Protein AF-A0A8J8BXR9-F1 (afdb_monomer_lite)

Sequence (162 aa):
MKEMCVQVGHSSLDPDKHCFDGDSSYVTGSFENELVRLLGVDAFEVRGLNLYYLRKSGFLYRLDYNLRKYLEPKLTKESIGIHKNLGFEARDFFESILEEDLVLSFEREVFDRYERPLVYLAVKDQDTYNLRLVQAGYALPYFIYPNAVSPTEEGEFTYDVL

Structure (mmCIF, N/CA/C/O backbone):
data_AF-A0A8J8BXR9-F1
#
_entry.id   AF-A0A8J8BXR9-F1
#
loop_
_atom_site.group_PDB
_atom_site.id
_atom_site.type_symbol
_atom_site.label_atom_id
_atom_site.label_alt_id
_atom_site.label_comp_id
_atom_site.label_asym_id
_atom_site.label_entity_id
_atom_site.label_seq_id
_atom_site.pdbx_PDB_ins_code
_atom_site.Cartn_x
_atom_site.Cartn_y
_atom_site.Cartn_z
_atom_site.occupancy
_atom_site.B_iso_or_equiv
_atom_site.auth_seq_id
_atom_site.auth_comp_id
_atom_site.auth_asym_id
_atom_site.auth_atom_id
_atom_site.pdbx_PDB_model_num
ATOM 1 N N . MET A 1 1 ? -16.022 -14.077 7.127 1.00 69.44 1 MET A N 1
ATOM 2 C CA . MET A 1 1 ? -15.051 -12.982 7.282 1.00 69.44 1 MET A CA 1
ATOM 3 C C . MET A 1 1 ? -14.918 -12.721 8.769 1.00 69.44 1 MET A C 1
ATOM 5 O O . MET A 1 1 ? -15.946 -12.646 9.435 1.00 69.44 1 MET A O 1
ATOM 9 N N . LYS A 1 2 ? -13.699 -12.742 9.309 1.00 83.00 2 LYS A N 1
ATOM 10 C CA . LYS A 1 2 ? -13.457 -12.445 10.728 1.00 83.00 2 LYS A CA 1
ATOM 11 C C . LYS A 1 2 ? -13.115 -10.966 10.828 1.00 83.00 2 LYS A C 1
ATOM 13 O O . LYS A 1 2 ? -12.231 -10.521 10.102 1.00 83.00 2 LYS A O 1
ATOM 18 N N . GLU A 1 3 ? -13.819 -10.247 11.690 1.00 89.81 3 GLU A N 1
ATOM 19 C CA . GLU A 1 3 ? -13.642 -8.809 11.886 1.00 89.81 3 GLU A CA 1
ATOM 20 C C . GLU A 1 3 ? -13.078 -8.521 13.275 1.00 89.81 3 GLU A C 1
ATOM 22 O O . GLU A 1 3 ? -13.341 -9.257 14.232 1.00 89.81 3 GLU A O 1
ATOM 27 N N . MET A 1 4 ? -12.300 -7.451 13.382 1.00 90.88 4 MET A N 1
ATOM 28 C CA . MET A 1 4 ? -11.710 -6.994 14.631 1.00 90.88 4 MET A CA 1
ATOM 29 C C . MET A 1 4 ? -11.645 -5.469 14.644 1.00 90.88 4 MET A C 1
ATOM 31 O O . MET A 1 4 ? -11.130 -4.865 13.706 1.00 90.88 4 MET A O 1
ATOM 35 N N . CYS A 1 5 ? -12.141 -4.855 15.719 1.00 94.06 5 CYS A N 1
ATOM 36 C CA . CYS A 1 5 ? -11.946 -3.428 15.958 1.00 94.06 5 CYS A CA 1
ATOM 37 C C . CYS A 1 5 ? -10.515 -3.182 16.436 1.00 94.06 5 CYS A C 1
ATOM 39 O O . CYS A 1 5 ? -10.039 -3.870 17.343 1.00 94.06 5 CYS A O 1
ATOM 41 N N . VAL A 1 6 ? -9.853 -2.202 15.836 1.00 94.94 6 VAL A N 1
ATOM 42 C CA . VAL A 1 6 ? -8.466 -1.823 16.115 1.00 94.94 6 VAL A CA 1
ATOM 43 C C . VAL A 1 6 ? -8.332 -0.309 16.073 1.00 94.94 6 VAL A C 1
ATOM 45 O O . VAL A 1 6 ? -9.267 0.386 15.681 1.00 94.94 6 VAL A O 1
ATOM 48 N N . GLN A 1 7 ? -7.170 0.190 16.469 1.00 95.62 7 GLN A N 1
ATOM 49 C CA . GLN A 1 7 ? -6.829 1.602 16.351 1.00 95.62 7 GLN A CA 1
ATOM 50 C C . GLN A 1 7 ? -5.691 1.790 15.356 1.00 95.62 7 GLN A C 1
ATOM 52 O O . GLN A 1 7 ? -4.962 0.839 15.045 1.00 95.62 7 GLN A O 1
ATOM 57 N N . VAL A 1 8 ? -5.528 3.013 14.867 1.00 95.69 8 VAL A N 1
ATOM 58 C CA . VAL A 1 8 ? -4.370 3.385 14.065 1.00 95.69 8 VAL A CA 1
ATOM 59 C C . VAL A 1 8 ? -3.087 3.233 14.888 1.00 95.69 8 VAL A C 1
ATOM 61 O O . VAL A 1 8 ? -2.976 3.674 16.030 1.00 95.69 8 VAL A O 1
ATOM 64 N N . GLY A 1 9 ? -2.121 2.522 14.321 1.00 96.31 9 GLY A N 1
ATOM 65 C CA . GLY A 1 9 ? -0.785 2.355 14.879 1.00 96.31 9 GLY A CA 1
ATOM 66 C C . GLY A 1 9 ? 0.190 3.370 14.290 1.00 96.31 9 GLY A C 1
ATOM 67 O O . GLY A 1 9 ? -0.188 4.209 13.484 1.00 96.31 9 GLY A O 1
ATOM 68 N N . HIS A 1 10 ? 1.470 3.283 14.633 1.00 95.56 10 HIS A N 1
ATOM 69 C CA . HIS A 1 10 ? 2.510 4.176 14.121 1.00 95.56 10 HIS A CA 1
ATOM 70 C C . HIS A 1 10 ? 3.824 3.443 13.838 1.00 95.56 10 HIS A C 1
ATOM 72 O O . HIS A 1 10 ? 4.098 2.370 14.362 1.00 95.56 10 HIS A O 1
ATOM 78 N N . SER A 1 11 ? 4.707 4.033 13.044 1.00 92.88 11 SER A N 1
ATOM 79 C CA . SER A 1 11 ? 6.045 3.494 12.822 1.00 92.88 11 SER A CA 1
ATOM 80 C C . SER A 1 11 ? 6.874 3.534 14.109 1.00 92.88 11 SER A C 1
ATOM 82 O O . SER A 1 11 ? 6.794 4.464 14.912 1.00 92.88 11 SER A O 1
ATOM 84 N N . SER A 1 12 ? 7.730 2.528 14.301 1.00 89.88 12 SER A N 1
ATOM 85 C CA . SER A 1 12 ? 8.715 2.520 15.391 1.00 89.88 12 SER A CA 1
ATOM 86 C C . SER A 1 12 ? 9.874 3.493 15.153 1.00 89.88 12 SER A C 1
ATOM 88 O O . SER A 1 12 ? 10.578 3.859 16.092 1.00 89.88 12 SER A O 1
ATOM 90 N N . LEU A 1 13 ? 10.083 3.906 13.898 1.00 89.38 13 LEU A N 1
ATOM 91 C CA . LEU A 1 13 ? 11.122 4.861 13.507 1.00 89.38 13 LEU A CA 1
ATOM 92 C C . LEU A 1 13 ? 10.633 6.311 13.554 1.00 89.38 13 LEU A C 1
ATOM 94 O O . LEU A 1 13 ? 11.451 7.213 13.711 1.00 89.38 13 LEU A O 1
ATOM 98 N N . ASP A 1 14 ? 9.329 6.521 13.375 1.00 89.81 14 ASP A N 1
ATOM 99 C CA . ASP A 1 14 ? 8.695 7.837 13.307 1.00 89.81 14 ASP A CA 1
ATOM 100 C C . ASP A 1 14 ? 7.249 7.740 13.833 1.00 89.81 14 ASP A C 1
ATOM 102 O O . ASP A 1 14 ? 6.370 7.274 13.105 1.00 89.81 14 ASP A O 1
ATOM 106 N N . PRO A 1 15 ? 6.991 8.122 15.097 1.00 90.50 15 PRO A N 1
ATOM 107 C CA . PRO A 1 15 ? 5.661 8.024 15.699 1.00 90.50 15 PRO A CA 1
ATOM 108 C C . PRO A 1 15 ? 4.581 8.870 15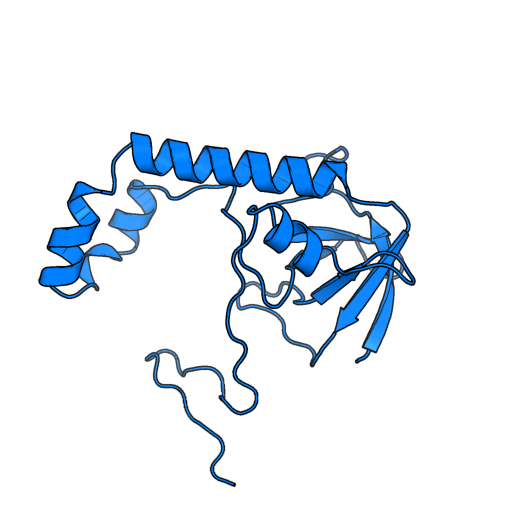.011 1.00 90.50 15 PRO A C 1
ATOM 110 O O . PRO A 1 15 ? 3.404 8.585 15.198 1.00 90.50 15 PRO A O 1
ATOM 113 N N . ASP A 1 16 ? 4.964 9.859 14.196 1.00 91.12 16 ASP A N 1
ATOM 114 C CA . ASP A 1 16 ? 4.032 10.697 13.428 1.00 91.12 16 ASP A CA 1
ATOM 115 C C . ASP A 1 16 ? 3.659 10.062 12.069 1.00 91.12 16 ASP A C 1
ATOM 117 O O . ASP A 1 16 ? 3.041 10.708 11.220 1.00 91.12 16 ASP A O 1
ATOM 121 N N . LYS A 1 17 ? 4.088 8.816 11.812 1.00 92.69 17 LYS A N 1
ATOM 122 C CA . LYS A 1 17 ? 3.811 8.080 10.572 1.00 92.69 17 LYS A CA 1
ATOM 123 C C . LYS A 1 17 ? 2.980 6.834 10.825 1.00 92.69 17 LYS A C 1
ATOM 125 O O . LYS A 1 17 ? 3.480 5.864 11.392 1.00 92.69 17 LYS A O 1
ATOM 130 N N . HIS A 1 18 ? 1.765 6.818 10.295 1.00 96.25 18 HIS A N 1
ATOM 131 C CA . HIS A 1 18 ? 0.812 5.716 10.410 1.00 96.25 18 HIS A CA 1
ATOM 132 C C . HIS A 1 18 ? 0.793 4.813 9.166 1.00 96.25 18 HIS A C 1
ATOM 134 O O . HIS A 1 18 ? 0.454 3.630 9.257 1.00 96.25 18 HIS A O 1
ATOM 140 N N . CYS A 1 19 ? 1.218 5.322 8.008 1.00 95.81 19 CYS A N 1
ATOM 141 C CA . CYS A 1 19 ? 1.346 4.560 6.769 1.00 95.81 19 CYS A CA 1
ATOM 142 C C . CYS A 1 19 ? 2.813 4.321 6.394 1.00 95.81 19 CYS A C 1
ATOM 144 O O . CYS A 1 19 ? 3.654 5.226 6.391 1.00 95.81 19 CYS A O 1
ATOM 146 N N . PHE A 1 20 ? 3.119 3.082 6.012 1.00 93.62 20 PHE A N 1
ATOM 147 C CA . PHE A 1 20 ? 4.422 2.706 5.470 1.00 93.62 20 PHE A CA 1
ATOM 148 C C . PHE A 1 20 ? 4.497 2.995 3.961 1.00 93.62 20 PHE A C 1
ATOM 150 O O . PHE A 1 20 ? 5.437 3.650 3.507 1.00 93.62 20 PHE A O 1
ATOM 157 N N . ASP A 1 21 ? 3.464 2.574 3.223 1.00 92.69 21 ASP A N 1
ATOM 158 C CA . ASP A 1 21 ? 3.259 2.756 1.779 1.00 92.69 21 ASP A CA 1
ATOM 159 C C . ASP A 1 21 ? 1.778 3.090 1.504 1.00 92.69 21 ASP A C 1
ATOM 161 O O . ASP A 1 21 ? 0.971 3.170 2.429 1.00 92.69 21 ASP A O 1
ATOM 165 N N . GLY A 1 22 ? 1.398 3.275 0.235 1.00 94.00 22 GLY A N 1
ATOM 166 C CA . GLY A 1 22 ? 0.012 3.563 -0.160 1.00 94.00 22 GLY A CA 1
ATOM 167 C C . GLY A 1 22 ? -0.990 2.418 0.043 1.00 94.00 22 GLY A C 1
ATOM 168 O O . GLY A 1 22 ? -2.174 2.618 -0.185 1.00 94.00 22 GLY A O 1
ATOM 169 N N . ASP A 1 23 ? -0.541 1.232 0.452 1.00 95.31 23 ASP A N 1
ATOM 170 C CA . ASP A 1 23 ? -1.373 0.056 0.736 1.00 95.31 23 ASP A CA 1
ATOM 171 C C . ASP A 1 23 ? -0.990 -0.635 2.055 1.00 95.31 23 ASP A C 1
ATOM 173 O O . ASP A 1 23 ? -1.377 -1.777 2.294 1.00 95.31 23 ASP A O 1
ATOM 177 N N . SER A 1 24 ? -0.184 0.015 2.896 1.00 95.50 24 SER A N 1
ATOM 178 C CA . SER A 1 24 ? 0.388 -0.604 4.091 1.00 95.50 24 SER A CA 1
ATOM 179 C C . SER A 1 24 ? 0.355 0.379 5.257 1.00 95.50 24 SER A C 1
ATOM 181 O O . SER A 1 24 ? 0.918 1.470 5.160 1.00 95.50 24 SER A O 1
ATOM 183 N N . SER A 1 25 ? -0.277 -0.007 6.364 1.00 96.19 25 SER A N 1
ATOM 184 C CA . SER A 1 25 ? -0.490 0.857 7.531 1.00 96.19 25 SER A CA 1
ATOM 185 C C . SER A 1 25 ? -0.263 0.098 8.833 1.00 96.19 25 SER A C 1
ATOM 187 O O . SER A 1 25 ? -0.389 -1.127 8.886 1.00 96.19 25 SER A O 1
ATOM 189 N N . TYR A 1 26 ? 0.126 0.831 9.870 1.00 96.62 26 TYR A N 1
ATOM 190 C CA . TYR A 1 26 ? 0.262 0.306 11.215 1.00 96.62 26 TYR A CA 1
ATOM 191 C C . TYR A 1 26 ? -1.095 0.297 11.913 1.00 96.62 26 TYR A C 1
ATOM 193 O O . TYR A 1 26 ? -1.870 1.247 11.823 1.00 96.62 26 TYR A O 1
ATOM 201 N N . VAL A 1 27 ? -1.364 -0.771 12.651 1.00 95.19 27 VAL A N 1
ATOM 202 C CA . VAL A 1 27 ? -2.569 -0.945 13.466 1.00 95.19 27 VAL A CA 1
ATOM 203 C C . VAL A 1 27 ? -2.175 -1.391 14.865 1.00 95.19 27 VAL A C 1
ATOM 205 O O . VAL A 1 27 ? -1.148 -2.039 15.058 1.00 95.19 27 VAL A O 1
ATOM 208 N N . THR A 1 28 ? -2.985 -1.046 15.857 1.00 95.00 28 THR A N 1
ATOM 209 C CA . THR A 1 28 ? -2.724 -1.354 17.267 1.00 95.00 28 THR A CA 1
ATOM 210 C C . THR A 1 28 ? -4.018 -1.667 18.023 1.00 95.00 28 THR A C 1
ATOM 212 O O . THR A 1 28 ? -5.117 -1.642 17.465 1.00 95.00 28 THR A O 1
ATOM 215 N N . GLY A 1 29 ? -3.897 -1.994 19.308 1.00 88.94 29 GLY A N 1
ATOM 216 C CA . GLY A 1 29 ? -5.016 -2.217 20.219 1.00 88.94 29 GLY A CA 1
ATOM 217 C C . GLY A 1 29 ? -4.794 -3.466 21.059 1.00 88.94 29 GLY A C 1
ATOM 218 O O . GLY A 1 29 ? -4.058 -3.443 22.040 1.00 88.94 29 GLY A O 1
ATOM 219 N N . SER A 1 30 ? -5.435 -4.574 20.678 1.00 80.75 30 SER A N 1
ATOM 220 C CA . SER A 1 30 ? -5.291 -5.862 21.388 1.00 80.75 30 SER A CA 1
ATOM 221 C C . SER A 1 30 ? -3.979 -6.600 21.081 1.00 80.75 30 SER A C 1
ATOM 223 O O . SER A 1 30 ? -3.730 -7.668 21.637 1.00 80.75 30 SER A O 1
ATOM 225 N N . PHE A 1 31 ? -3.164 -6.061 20.181 1.00 81.00 31 PHE A N 1
ATOM 226 C CA . PHE A 1 31 ? -1.884 -6.600 19.740 1.00 81.00 31 PHE A CA 1
ATOM 227 C C . PHE A 1 31 ? -0.854 -5.468 19.713 1.00 81.00 31 PHE A C 1
ATOM 229 O O . PHE A 1 31 ? -1.217 -4.288 19.687 1.00 81.00 31 PHE A O 1
ATOM 236 N N . GLU A 1 32 ? 0.428 -5.833 19.770 1.00 84.88 32 GLU A N 1
ATOM 237 C CA . GLU A 1 32 ? 1.509 -4.867 19.589 1.00 84.88 32 GLU A CA 1
ATOM 238 C C . GLU A 1 32 ? 1.419 -4.248 18.198 1.00 84.88 32 GLU A C 1
ATOM 240 O O . GLU A 1 32 ? 0.992 -4.896 17.253 1.00 84.88 32 GLU A O 1
ATOM 245 N N . ASN A 1 33 ? 1.806 -2.984 18.098 1.00 92.44 33 ASN A N 1
ATOM 246 C CA . ASN A 1 33 ? 1.731 -2.186 16.889 1.00 92.44 33 ASN A CA 1
ATOM 247 C C . ASN A 1 33 ? 2.282 -2.919 15.643 1.00 92.44 33 ASN A C 1
ATOM 249 O O . ASN A 1 33 ?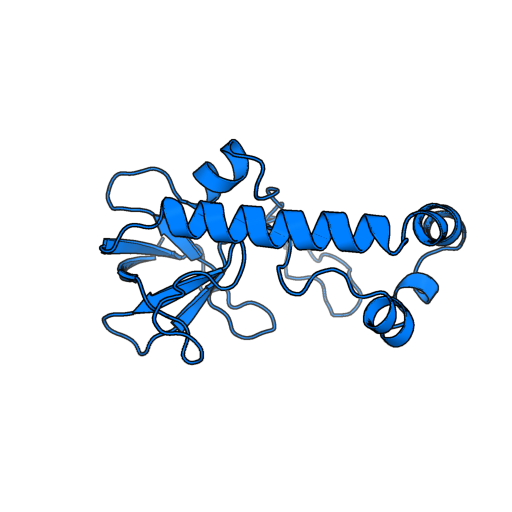 3.497 -3.061 15.475 1.00 92.44 33 ASN A O 1
ATOM 253 N N . GLU A 1 34 ? 1.369 -3.347 14.774 1.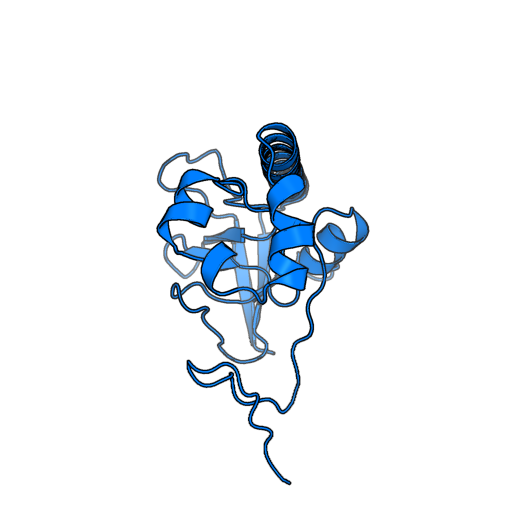00 93.12 34 GLU A N 1
ATOM 254 C CA . GLU A 1 34 ? 1.590 -4.333 13.715 1.00 93.12 34 GLU A CA 1
ATOM 255 C C . GLU A 1 34 ? 1.439 -3.687 12.337 1.00 93.12 34 GLU A C 1
ATOM 257 O O . GLU A 1 34 ? 0.567 -2.841 12.136 1.00 93.12 34 GLU A O 1
ATOM 262 N N . LEU A 1 35 ? 2.267 -4.092 11.370 1.00 94.50 35 LEU A N 1
ATOM 263 C CA . LEU A 1 35 ? 2.191 -3.581 10.001 1.00 94.50 35 LEU A CA 1
ATOM 264 C C . LEU A 1 35 ? 1.316 -4.499 9.145 1.00 94.50 35 LEU A C 1
ATOM 266 O O . LEU A 1 35 ? 1.714 -5.615 8.816 1.00 94.50 35 LEU A O 1
ATOM 270 N N . VAL A 1 36 ? 0.164 -4.000 8.702 1.00 93.75 36 VAL A N 1
ATOM 271 C CA . VAL A 1 36 ? -0.747 -4.734 7.812 1.00 93.75 36 VAL A CA 1
ATOM 272 C C . VAL A 1 36 ? -0.652 -4.233 6.374 1.00 93.75 36 VAL A C 1
ATOM 274 O O . VAL A 1 36 ? -0.316 -3.070 6.135 1.00 93.75 36 VAL A O 1
ATOM 277 N N . ARG A 1 37 ? -0.975 -5.102 5.407 1.00 94.56 37 ARG A N 1
ATOM 278 C CA . ARG A 1 37 ? -1.091 -4.741 3.984 1.00 94.56 37 ARG A CA 1
ATOM 279 C C . ARG A 1 37 ? -2.516 -4.951 3.485 1.00 94.56 37 ARG A C 1
ATOM 281 O O . ARG A 1 37 ? -3.168 -5.944 3.808 1.00 94.56 37 ARG A O 1
ATOM 288 N N . LEU A 1 38 ? -2.992 -4.013 2.679 1.00 94.69 38 LEU A N 1
ATOM 289 C CA . LEU A 1 38 ? -4.323 -4.035 2.099 1.00 94.69 38 LEU A CA 1
ATOM 290 C C . LEU A 1 38 ? -4.436 -5.144 1.041 1.00 94.69 38 LEU A C 1
ATOM 292 O O . LEU A 1 38 ? -3.711 -5.182 0.050 1.00 94.69 38 LEU A O 1
ATOM 296 N N . LEU A 1 39 ? -5.365 -6.071 1.259 1.00 92.44 39 LEU A N 1
ATOM 297 C CA . LEU A 1 39 ? -5.634 -7.199 0.375 1.00 92.44 39 LEU A CA 1
ATOM 298 C C . LEU A 1 39 ? -6.371 -6.757 -0.903 1.00 92.44 39 LEU A C 1
ATOM 300 O O . LEU A 1 39 ? -7.265 -5.911 -0.877 1.00 92.44 39 LEU A O 1
ATOM 304 N N . GLY A 1 40 ? -6.031 -7.364 -2.038 1.00 89.88 40 GLY A N 1
ATOM 305 C CA . GLY A 1 40 ? -6.687 -7.123 -3.328 1.00 89.88 40 GLY A CA 1
ATOM 306 C C . GLY A 1 40 ? -6.271 -5.833 -4.041 1.00 89.88 40 GLY A C 1
ATOM 307 O O . GLY A 1 40 ? -6.780 -5.562 -5.129 1.00 89.88 40 GLY A O 1
ATOM 308 N N . VAL A 1 41 ? -5.357 -5.048 -3.463 1.00 94.19 41 VAL A N 1
ATOM 309 C CA . VAL A 1 41 ? -4.830 -3.812 -4.056 1.00 94.19 41 VAL A CA 1
ATOM 310 C C . VAL A 1 41 ? -3.312 -3.737 -3.915 1.00 94.19 41 VAL A C 1
ATOM 312 O O . VAL A 1 41 ? -2.757 -4.221 -2.935 1.00 94.19 41 VAL A O 1
ATOM 315 N N . ASP A 1 42 ? -2.650 -3.135 -4.898 1.00 92.75 42 ASP A N 1
ATOM 316 C CA . ASP A 1 42 ? -1.205 -2.907 -4.910 1.00 92.75 42 ASP A CA 1
ATOM 317 C C . ASP A 1 42 ? -0.930 -1.420 -5.151 1.00 92.75 42 ASP A C 1
ATOM 319 O O . ASP A 1 42 ? -1.346 -0.863 -6.175 1.00 92.75 42 ASP A O 1
ATOM 323 N N . ALA A 1 43 ? -0.281 -0.761 -4.193 1.00 93.75 43 ALA A N 1
ATOM 324 C CA . ALA A 1 43 ? 0.105 0.642 -4.316 1.00 93.75 43 ALA A CA 1
ATOM 325 C C . ALA A 1 43 ? 1.563 0.794 -4.761 1.00 93.75 43 ALA A C 1
ATOM 327 O O . ALA A 1 43 ? 2.389 -0.112 -4.652 1.00 93.75 43 ALA A O 1
ATOM 328 N N . PHE A 1 44 ? 1.909 1.983 -5.251 1.00 89.56 44 PHE A N 1
ATOM 329 C CA . PHE A 1 44 ? 3.299 2.301 -5.556 1.00 89.56 44 PHE A CA 1
ATOM 330 C C . PHE A 1 44 ? 4.142 2.300 -4.271 1.00 89.56 44 PHE A C 1
ATOM 332 O O . PHE A 1 44 ? 3.835 2.989 -3.303 1.00 89.56 44 PHE A O 1
ATOM 339 N N . GLU A 1 45 ? 5.245 1.557 -4.282 1.00 85.56 45 GLU A N 1
ATOM 340 C CA . GLU A 1 45 ? 6.152 1.458 -3.134 1.00 85.56 45 GLU A CA 1
ATOM 341 C C . GLU A 1 45 ? 6.971 2.758 -2.959 1.00 85.56 45 GLU A C 1
ATOM 343 O O . GLU A 1 45 ? 7.663 3.205 -3.883 1.00 85.56 45 GLU A O 1
ATOM 348 N N . VAL A 1 46 ? 6.979 3.334 -1.753 1.00 86.12 46 VAL A N 1
ATOM 349 C CA . VAL A 1 46 ? 7.727 4.547 -1.357 1.00 86.12 46 VAL A CA 1
ATOM 350 C C . VAL A 1 46 ? 9.234 4.332 -1.449 1.00 86.12 46 VAL A C 1
ATOM 352 O O . VAL A 1 46 ? 10.005 5.233 -1.808 1.00 86.12 46 VAL A O 1
ATOM 355 N N . ARG A 1 47 ? 9.688 3.105 -1.166 1.00 79.12 47 ARG A N 1
ATOM 356 C CA . ARG A 1 47 ? 11.089 2.705 -1.382 1.00 79.12 47 ARG A CA 1
ATOM 357 C C . ARG A 1 47 ? 11.482 2.783 -2.861 1.00 79.12 47 ARG A C 1
ATOM 359 O O . ARG A 1 47 ? 12.669 2.936 -3.163 1.00 79.12 47 ARG A O 1
ATOM 366 N N . GLY A 1 48 ? 10.488 2.776 -3.750 1.00 68.94 48 GLY A N 1
ATOM 367 C CA . GLY A 1 48 ? 10.613 2.975 -5.180 1.00 68.94 48 GLY A CA 1
ATOM 368 C C . GLY A 1 48 ? 11.296 1.818 -5.897 1.00 68.94 48 GLY A C 1
ATOM 369 O O . GLY A 1 48 ? 11.978 0.967 -5.319 1.00 68.94 48 GLY A O 1
ATOM 370 N N . LEU A 1 49 ? 11.163 1.827 -7.217 1.00 70.25 49 LEU A N 1
ATOM 371 C CA . LEU A 1 49 ? 11.933 0.954 -8.087 1.00 70.25 49 LEU A CA 1
ATOM 372 C C . LEU A 1 49 ? 13.402 1.410 -8.081 1.00 70.25 49 LEU A C 1
ATOM 374 O O . LEU A 1 49 ? 13.707 2.541 -8.444 1.00 70.25 49 LEU A O 1
ATOM 378 N N . ASN A 1 50 ? 14.349 0.553 -7.708 1.00 70.12 50 ASN A N 1
ATOM 379 C CA . ASN A 1 50 ? 15.767 0.921 -7.712 1.00 70.12 50 ASN A CA 1
ATOM 380 C C . ASN A 1 50 ? 16.514 0.183 -8.828 1.00 70.12 50 ASN A C 1
ATOM 382 O O . ASN A 1 50 ? 16.604 -1.045 -8.813 1.00 70.12 50 ASN A O 1
ATOM 386 N N . LEU A 1 51 ? 17.120 0.929 -9.759 1.00 71.00 51 LEU A N 1
ATOM 387 C CA . LEU A 1 51 ? 17.934 0.373 -10.850 1.00 71.00 51 LEU A CA 1
ATOM 388 C C . LEU A 1 51 ? 19.049 -0.555 -10.355 1.00 71.00 51 LEU A C 1
ATOM 390 O O . LEU A 1 51 ? 19.346 -1.554 -11.007 1.00 71.00 51 LEU A O 1
ATOM 394 N N . TYR A 1 52 ? 19.662 -0.247 -9.210 1.00 70.56 52 TYR A N 1
ATOM 395 C CA . TYR A 1 52 ? 20.652 -1.121 -8.591 1.00 70.56 52 TYR A CA 1
ATOM 396 C C . TYR A 1 52 ? 20.031 -2.467 -8.199 1.00 70.56 52 TYR A C 1
ATOM 398 O O . TYR A 1 52 ? 20.583 -3.506 -8.553 1.00 70.56 52 TYR A O 1
ATOM 406 N N . TYR A 1 53 ? 18.863 -2.470 -7.546 1.00 70.88 53 TYR A N 1
ATOM 407 C CA . TYR A 1 53 ? 18.177 -3.708 -7.158 1.00 70.88 53 TYR A CA 1
ATOM 408 C C . TYR A 1 53 ? 17.632 -4.483 -8.364 1.00 70.88 53 TYR A C 1
ATOM 410 O O . TYR A 1 53 ? 17.759 -5.706 -8.401 1.00 70.88 53 TYR A O 1
ATOM 418 N N . LEU A 1 54 ? 17.115 -3.807 -9.393 1.00 73.88 54 LEU A N 1
ATOM 419 C CA . LEU A 1 54 ? 16.690 -4.449 -10.644 1.00 73.88 54 LEU A CA 1
ATOM 420 C C . LEU A 1 54 ? 17.848 -5.155 -11.357 1.00 73.88 54 LEU A C 1
ATOM 422 O O . LEU A 1 54 ? 17.688 -6.266 -11.861 1.00 73.88 54 LEU A O 1
ATOM 426 N N . ARG A 1 55 ? 19.031 -4.528 -11.377 1.00 73.62 55 ARG A N 1
ATOM 427 C CA . ARG A 1 55 ? 20.244 -5.128 -11.948 1.00 73.62 55 ARG A CA 1
ATOM 428 C C . ARG A 1 55 ? 20.764 -6.270 -11.078 1.00 73.62 55 ARG A C 1
ATOM 430 O O . ARG A 1 55 ? 21.038 -7.344 -11.602 1.00 73.62 55 ARG A O 1
ATOM 437 N N . LYS A 1 56 ? 20.869 -6.057 -9.762 1.00 76.38 56 LYS A N 1
ATOM 438 C CA . LYS A 1 56 ? 21.402 -7.039 -8.803 1.00 76.38 56 LYS A CA 1
ATOM 439 C C . LYS A 1 56 ? 20.535 -8.292 -8.698 1.00 76.38 56 LYS A C 1
ATOM 441 O O . LYS A 1 56 ? 21.071 -9.387 -8.608 1.00 76.38 56 LYS A O 1
ATOM 446 N N . SER A 1 57 ? 19.212 -8.142 -8.732 1.00 79.81 57 SER A N 1
ATOM 447 C CA . SER A 1 57 ? 18.268 -9.269 -8.702 1.00 79.81 57 SER A CA 1
ATOM 448 C C . SER A 1 57 ? 18.270 -10.101 -9.987 1.00 79.81 57 SER A C 1
ATOM 450 O O . SER A 1 57 ? 17.553 -11.095 -10.070 1.00 79.81 57 SER A O 1
ATOM 452 N N . GLY A 1 58 ? 19.005 -9.673 -11.020 1.00 80.38 58 GLY A N 1
ATOM 453 C CA . GLY A 1 58 ? 18.976 -10.309 -12.329 1.00 80.38 58 GLY A CA 1
ATOM 454 C C . GLY A 1 58 ? 17.613 -10.212 -13.019 1.00 80.38 58 GLY A C 1
ATOM 455 O O . GLY A 1 58 ? 17.405 -10.905 -14.008 1.00 80.38 58 GLY A O 1
ATOM 456 N N . PHE A 1 59 ? 16.683 -9.376 -12.529 1.00 83.81 59 PHE A N 1
ATOM 457 C CA . PHE A 1 59 ? 15.302 -9.312 -13.020 1.00 83.81 59 PHE A CA 1
ATOM 458 C C . PHE A 1 59 ? 15.238 -9.172 -14.542 1.00 83.81 59 PHE A C 1
ATOM 460 O O . PHE A 1 59 ? 14.631 -10.007 -15.201 1.00 83.81 59 PHE A O 1
ATOM 467 N N . LEU A 1 60 ? 15.955 -8.195 -15.106 1.00 82.75 60 LEU A N 1
ATOM 468 C CA . LEU A 1 60 ? 15.975 -7.961 -16.555 1.00 82.75 60 LEU A CA 1
ATOM 469 C C . LEU A 1 60 ? 16.542 -9.127 -17.370 1.00 82.75 60 LEU A C 1
ATOM 471 O O . LEU A 1 60 ? 16.202 -9.264 -18.539 1.00 82.75 60 LEU A O 1
ATOM 475 N N . TYR A 1 61 ? 17.399 -9.953 -16.771 1.00 84.38 61 TYR A N 1
ATOM 476 C CA . TYR A 1 61 ? 17.996 -11.119 -17.424 1.00 84.38 61 TYR A CA 1
ATOM 477 C C . TYR A 1 61 ? 17.107 -12.365 -17.344 1.00 84.38 61 TYR A C 1
ATOM 479 O O . TYR A 1 61 ? 17.355 -13.315 -18.077 1.00 84.38 61 TYR A O 1
ATOM 487 N N . ARG A 1 62 ? 16.081 -12.358 -16.481 1.00 87.50 62 ARG A N 1
ATOM 488 C CA . ARG A 1 62 ? 15.049 -13.405 -16.410 1.00 87.50 62 ARG A CA 1
ATOM 489 C C . ARG A 1 62 ? 13.903 -13.178 -17.397 1.00 87.50 62 ARG A C 1
ATOM 491 O O . ARG A 1 62 ? 13.137 -14.099 -17.649 1.00 87.50 62 ARG A O 1
ATOM 498 N N . LEU A 1 63 ? 13.773 -11.965 -17.931 1.00 86.44 63 LEU A N 1
ATOM 499 C CA . LEU A 1 63 ? 12.783 -11.646 -18.956 1.00 86.44 63 LEU A CA 1
ATOM 500 C C . LEU A 1 63 ? 13.205 -12.232 -20.305 1.00 86.44 63 LEU A C 1
ATOM 502 O O . LEU A 1 63 ? 14.397 -12.276 -20.623 1.00 86.44 63 LEU A O 1
ATOM 506 N N . ASP A 1 64 ? 12.229 -12.609 -21.132 1.00 94.12 64 ASP A N 1
ATOM 507 C CA . ASP A 1 64 ? 12.514 -12.962 -22.517 1.00 94.12 64 ASP A CA 1
ATOM 508 C C . ASP A 1 64 ? 13.105 -11.763 -23.281 1.00 94.12 64 ASP A C 1
ATOM 510 O O . ASP A 1 64 ? 12.949 -10.593 -22.909 1.00 94.12 64 ASP A O 1
ATOM 514 N N . TYR A 1 65 ? 13.798 -12.060 -24.381 1.00 91.62 65 TYR A N 1
ATOM 515 C CA . TYR A 1 65 ? 14.530 -11.062 -25.155 1.00 91.62 65 TYR A CA 1
ATOM 516 C C . TYR A 1 65 ? 13.656 -9.886 -25.621 1.00 91.62 65 TYR A C 1
ATOM 518 O O . TYR A 1 65 ? 14.097 -8.734 -25.560 1.00 91.62 65 TYR A O 1
ATOM 526 N N . ASN A 1 66 ? 12.429 -10.150 -26.076 1.00 94.38 66 ASN A N 1
ATOM 527 C CA . ASN A 1 66 ? 11.561 -9.111 -26.623 1.00 94.38 66 ASN A CA 1
ATOM 528 C C . ASN A 1 66 ? 11.047 -8.197 -25.512 1.00 94.38 66 ASN A C 1
ATOM 530 O O . ASN A 1 66 ? 11.097 -6.970 -25.653 1.00 94.38 66 ASN A O 1
ATOM 534 N N . LEU A 1 67 ? 10.619 -8.777 -24.388 1.00 90.31 67 LEU A N 1
ATOM 535 C CA . LEU A 1 67 ? 10.150 -8.011 -23.240 1.00 90.31 67 LEU A CA 1
ATOM 536 C C . LEU A 1 67 ? 11.278 -7.185 -22.615 1.00 90.31 67 LEU A C 1
ATOM 538 O O . LEU A 1 67 ? 11.094 -5.995 -22.348 1.00 90.31 67 LEU A O 1
ATOM 542 N N . ARG A 1 68 ? 12.477 -7.763 -22.468 1.00 89.75 68 ARG A N 1
ATOM 543 C CA . ARG A 1 68 ? 13.662 -7.025 -22.015 1.00 89.75 68 ARG A CA 1
ATOM 544 C C . ARG A 1 68 ? 13.958 -5.839 -22.930 1.00 89.75 68 ARG A C 1
ATOM 546 O O . ARG A 1 68 ? 14.093 -4.719 -22.442 1.00 89.75 68 ARG A O 1
ATOM 553 N N . LYS A 1 69 ? 14.030 -6.065 -24.245 1.00 91.38 69 LYS A N 1
ATOM 554 C CA . LYS A 1 69 ? 14.301 -5.015 -25.241 1.00 91.38 69 LYS A CA 1
ATOM 555 C C . LYS A 1 69 ? 13.273 -3.881 -25.173 1.00 91.38 69 LYS A C 1
ATOM 557 O O . LYS A 1 69 ? 13.622 -2.728 -25.414 1.00 91.38 69 LYS A O 1
ATOM 562 N N . TYR A 1 70 ? 12.023 -4.194 -24.839 1.00 89.75 70 TYR A N 1
ATOM 563 C CA . TYR A 1 70 ? 10.962 -3.205 -24.667 1.00 89.75 70 TYR A CA 1
ATOM 564 C C . TYR A 1 70 ? 11.058 -2.433 -23.340 1.00 89.75 70 TYR A C 1
ATOM 566 O O . TYR A 1 70 ? 10.810 -1.222 -23.327 1.00 89.75 70 TYR A O 1
ATOM 574 N N . LEU A 1 71 ? 11.376 -3.107 -22.230 1.00 87.12 71 LEU A N 1
ATOM 575 C CA . LEU A 1 71 ? 11.360 -2.527 -20.882 1.00 87.12 71 LEU A CA 1
ATOM 576 C C . LEU A 1 71 ? 12.657 -1.804 -20.512 1.00 87.12 71 LEU A C 1
ATOM 578 O O . LEU A 1 71 ? 12.596 -0.733 -19.916 1.00 87.12 71 LEU A O 1
ATOM 582 N N . GLU A 1 72 ? 13.821 -2.344 -20.875 1.00 86.25 72 GLU A N 1
ATOM 583 C CA . GLU A 1 72 ? 15.133 -1.807 -20.485 1.00 86.25 72 GLU A CA 1
ATOM 584 C C . GLU A 1 72 ? 15.314 -0.316 -20.849 1.00 86.25 72 GLU A C 1
ATOM 586 O O . GLU A 1 72 ? 15.742 0.442 -19.977 1.00 86.25 72 GLU A O 1
ATOM 591 N N . PRO A 1 73 ? 14.899 0.171 -22.040 1.00 88.25 73 PRO A N 1
ATOM 592 C CA . PRO A 1 73 ? 14.975 1.597 -22.371 1.00 88.25 73 PRO A CA 1
ATOM 593 C C . PRO A 1 73 ? 14.038 2.492 -21.546 1.00 88.25 73 PRO A C 1
ATOM 595 O O . PRO A 1 73 ? 14.279 3.692 -21.449 1.00 88.25 73 PRO A O 1
ATOM 598 N N . LYS A 1 74 ? 12.964 1.933 -20.970 1.00 87.31 74 LYS A N 1
ATOM 599 C CA . LYS A 1 74 ? 11.991 2.674 -20.150 1.00 87.31 74 LYS A CA 1
ATOM 600 C C . LYS A 1 74 ? 12.414 2.796 -18.690 1.00 87.31 74 LYS A C 1
ATOM 602 O O . LYS A 1 74 ? 11.831 3.594 -17.970 1.00 87.31 74 LYS A O 1
ATOM 607 N N . LEU A 1 75 ? 13.408 2.022 -18.250 1.00 84.62 75 LEU A N 1
ATOM 608 C CA . LEU A 1 75 ? 13.928 2.051 -16.883 1.00 84.62 75 LEU A CA 1
ATOM 609 C C . LEU A 1 75 ? 14.989 3.146 -16.740 1.00 84.62 75 LEU A C 1
ATOM 611 O O . LEU A 1 75 ? 16.189 2.886 -16.631 1.00 84.62 75 LEU A O 1
ATOM 615 N N . THR A 1 76 ? 14.532 4.392 -16.762 1.00 86.75 76 THR A N 1
ATOM 616 C CA . THR A 1 76 ? 15.377 5.579 -16.633 1.00 86.75 76 THR A CA 1
ATOM 617 C C . THR A 1 76 ? 15.391 6.084 -15.188 1.00 86.75 76 THR A C 1
ATOM 619 O O . THR A 1 76 ? 14.608 5.666 -14.336 1.00 86.75 76 THR A O 1
ATOM 622 N N . LYS A 1 77 ? 16.292 7.024 -14.875 1.00 86.38 77 LYS A N 1
ATOM 623 C CA . LYS A 1 77 ? 16.243 7.727 -13.580 1.00 86.38 77 LYS A CA 1
ATOM 624 C C . LYS A 1 77 ? 14.929 8.491 -13.398 1.00 86.38 77 LYS A C 1
ATOM 626 O O . LYS A 1 77 ? 14.446 8.602 -12.279 1.00 86.38 77 LYS A O 1
ATOM 631 N N . GLU A 1 78 ? 14.371 8.997 -14.493 1.00 89.94 78 GLU A N 1
ATOM 632 C CA . GLU A 1 78 ? 13.100 9.714 -14.506 1.00 89.94 78 GLU A CA 1
ATOM 633 C C . GLU A 1 78 ? 11.931 8.778 -14.193 1.00 89.94 78 GLU A C 1
ATOM 635 O O . GLU A 1 78 ? 11.162 9.074 -13.287 1.00 89.94 78 GLU A O 1
ATOM 640 N N . SER A 1 79 ? 11.843 7.608 -14.838 1.00 86.19 79 SER A N 1
ATOM 641 C CA . SER A 1 79 ? 10.772 6.640 -14.561 1.00 86.19 79 SER A CA 1
ATOM 642 C C . SER A 1 79 ? 10.796 6.149 -13.109 1.00 86.19 79 SER A C 1
ATOM 644 O O . SER A 1 79 ? 9.751 5.960 -12.493 1.00 86.19 79 SER A O 1
ATOM 646 N N . ILE A 1 80 ? 11.993 5.979 -12.539 1.00 85.25 80 ILE A N 1
ATOM 647 C CA . ILE A 1 80 ? 12.173 5.677 -11.113 1.00 85.25 80 ILE A CA 1
ATOM 648 C C . ILE A 1 80 ? 11.684 6.826 -10.238 1.00 85.25 80 ILE A C 1
ATOM 650 O O . ILE A 1 80 ? 11.007 6.584 -9.242 1.00 85.25 80 ILE A O 1
ATOM 654 N N . GLY A 1 81 ? 12.045 8.061 -10.592 1.00 88.81 81 GLY A N 1
ATOM 655 C CA . GLY A 1 81 ? 11.600 9.255 -9.880 1.00 88.81 81 GLY A CA 1
ATOM 656 C C . GLY A 1 81 ? 10.078 9.358 -9.862 1.00 88.81 81 GLY A C 1
ATOM 657 O O . GLY A 1 81 ? 9.503 9.538 -8.796 1.00 88.81 81 GLY A O 1
ATOM 658 N N . ILE A 1 82 ? 9.434 9.139 -11.012 1.00 89.25 82 ILE A N 1
ATOM 659 C CA . ILE A 1 82 ? 7.972 9.107 -11.143 1.00 89.25 82 ILE A CA 1
ATOM 660 C C . ILE A 1 82 ? 7.373 8.039 -10.225 1.00 89.25 82 ILE A C 1
ATOM 662 O O . ILE A 1 82 ? 6.511 8.357 -9.415 1.00 89.25 82 ILE A O 1
ATOM 666 N N . HIS A 1 83 ? 7.863 6.796 -10.284 1.00 87.06 83 HIS A N 1
ATOM 667 C CA . HIS A 1 83 ? 7.356 5.718 -9.426 1.00 87.06 83 HIS A CA 1
ATOM 668 C C . HIS A 1 83 ? 7.508 6.044 -7.937 1.00 87.06 83 HIS A C 1
ATOM 670 O O . HIS A 1 83 ? 6.625 5.756 -7.135 1.00 87.06 83 HIS A O 1
ATOM 676 N N . LYS A 1 84 ? 8.644 6.627 -7.547 1.00 89.81 84 LYS A N 1
ATOM 677 C CA . LYS A 1 84 ? 8.893 6.997 -6.155 1.00 89.81 84 LYS A CA 1
ATOM 678 C C . LYS A 1 84 ? 7.955 8.115 -5.693 1.00 89.81 84 LYS A C 1
ATOM 680 O O . LYS A 1 84 ? 7.438 8.043 -4.585 1.00 89.81 84 LYS A O 1
ATOM 685 N N . ASN A 1 85 ? 7.728 9.120 -6.538 1.00 92.38 85 ASN A N 1
ATOM 686 C CA . ASN A 1 85 ? 6.808 10.216 -6.243 1.00 92.38 85 ASN A CA 1
ATOM 687 C C . ASN A 1 85 ? 5.374 9.706 -6.092 1.00 92.38 85 ASN A C 1
ATOM 689 O O . ASN A 1 85 ? 4.738 10.035 -5.101 1.00 92.38 85 ASN A O 1
ATOM 693 N N . LEU A 1 86 ? 4.918 8.828 -6.991 1.00 92.88 86 LEU A N 1
ATOM 694 C CA . LEU A 1 86 ? 3.606 8.186 -6.876 1.00 92.88 86 LEU A CA 1
ATOM 695 C C . LEU A 1 86 ? 3.465 7.388 -5.574 1.00 92.88 86 LEU A C 1
ATOM 697 O O . LEU A 1 86 ? 2.402 7.407 -4.965 1.00 92.88 86 LEU A O 1
ATOM 701 N N . GLY A 1 87 ? 4.534 6.729 -5.112 1.00 93.38 87 GLY A N 1
ATOM 702 C CA . GLY A 1 87 ? 4.527 6.043 -3.817 1.00 93.38 87 GLY A CA 1
ATOM 703 C C . GLY A 1 87 ? 4.362 6.997 -2.636 1.00 93.38 87 GLY A C 1
ATOM 704 O O . GLY A 1 87 ? 3.574 6.728 -1.731 1.00 93.38 87 GLY A O 1
ATOM 705 N N . PHE A 1 88 ? 5.050 8.143 -2.656 1.00 94.88 88 PHE A N 1
ATOM 706 C CA . PHE A 1 88 ? 4.847 9.179 -1.641 1.00 94.88 88 PHE A CA 1
ATOM 707 C C . PHE A 1 88 ? 3.437 9.767 -1.691 1.00 94.88 88 PHE A C 1
ATOM 709 O O . PHE A 1 88 ? 2.808 9.871 -0.647 1.00 94.88 88 PHE A O 1
ATOM 716 N N . GLU A 1 89 ? 2.928 10.093 -2.880 1.00 96.12 89 GLU A N 1
ATOM 717 C CA . GLU A 1 89 ? 1.572 10.623 -3.052 1.00 96.12 89 GLU A CA 1
ATOM 718 C C . GLU A 1 89 ? 0.510 9.636 -2.553 1.00 96.12 89 GLU A C 1
ATOM 720 O O . GLU A 1 89 ? -0.396 10.036 -1.828 1.00 96.12 89 GLU A O 1
ATOM 725 N N . ALA A 1 90 ? 0.652 8.346 -2.870 1.00 96.38 90 ALA A N 1
ATOM 726 C CA . ALA A 1 90 ? -0.262 7.305 -2.413 1.00 96.38 90 ALA A CA 1
ATOM 727 C C . ALA A 1 90 ? -0.240 7.145 -0.886 1.00 96.38 90 ALA A C 1
ATOM 729 O O . ALA A 1 90 ? -1.296 7.091 -0.258 1.00 96.38 90 ALA A O 1
ATOM 730 N N . ARG A 1 91 ? 0.955 7.113 -0.278 1.00 96.31 91 ARG A N 1
ATOM 731 C CA . ARG A 1 91 ? 1.103 7.052 1.183 1.00 96.31 91 ARG A CA 1
ATOM 732 C C . ARG A 1 91 ? 0.502 8.285 1.847 1.00 96.31 91 ARG A C 1
ATOM 734 O O . ARG A 1 91 ? -0.246 8.147 2.804 1.00 96.31 91 ARG A O 1
ATOM 741 N N . ASP A 1 92 ? 0.834 9.476 1.358 1.00 96.69 92 ASP A N 1
ATOM 742 C CA . ASP A 1 92 ? 0.387 10.733 1.957 1.00 96.69 92 ASP A CA 1
ATOM 743 C C . ASP A 1 92 ? -1.134 10.906 1.803 1.00 96.69 92 ASP A C 1
ATOM 745 O O . ASP A 1 92 ? -1.795 11.382 2.725 1.00 96.69 92 ASP A O 1
ATOM 749 N N . PHE A 1 93 ? -1.715 10.445 0.689 1.00 97.44 93 PHE A N 1
ATOM 750 C CA . PHE A 1 93 ? -3.164 10.347 0.546 1.00 97.44 93 PHE A CA 1
ATOM 751 C C . PHE A 1 93 ? -3.762 9.375 1.564 1.00 97.44 93 PHE A C 1
ATOM 753 O O . PHE A 1 93 ? -4.708 9.755 2.252 1.00 97.44 93 PHE A O 1
ATOM 760 N N . PHE A 1 94 ? -3.210 8.161 1.688 1.00 97.31 94 PHE A N 1
ATOM 761 C CA . PHE A 1 94 ? -3.715 7.162 2.630 1.00 97.31 94 PHE A CA 1
ATOM 762 C C . PHE A 1 94 ? -3.678 7.696 4.068 1.00 97.31 94 PHE A C 1
ATOM 764 O O . PHE A 1 94 ? -4.692 7.664 4.757 1.00 97.31 94 PHE A O 1
ATOM 771 N N . GLU A 1 95 ? -2.553 8.288 4.470 1.00 96.69 95 GLU A N 1
ATOM 772 C CA . GLU A 1 95 ? -2.379 8.969 5.756 1.00 96.69 95 GLU A CA 1
ATOM 773 C C . GLU A 1 95 ? -3.455 10.044 5.985 1.00 96.69 95 GLU A C 1
ATOM 775 O O . GLU A 1 95 ? -4.055 10.109 7.051 1.00 96.69 95 GLU A O 1
ATOM 780 N N . SER A 1 96 ? -3.746 10.868 4.969 1.00 96.25 96 SER A N 1
ATOM 781 C CA . SER A 1 96 ? -4.687 11.991 5.095 1.00 96.25 96 SER A CA 1
ATOM 782 C C . SER A 1 96 ? -6.149 11.588 5.289 1.00 96.25 96 SER A C 1
ATOM 784 O O . SER A 1 96 ? -6.956 12.412 5.722 1.00 96.25 96 SER A O 1
ATOM 786 N N . ILE A 1 97 ? -6.501 10.353 4.928 1.00 95.38 97 ILE A N 1
ATOM 787 C CA . ILE A 1 97 ? -7.869 9.841 5.035 1.00 95.38 97 ILE A CA 1
ATOM 788 C C . ILE A 1 97 ? -8.048 8.840 6.172 1.00 95.38 97 ILE A C 1
ATOM 790 O O . ILE A 1 97 ? -9.179 8.404 6.385 1.00 95.38 97 ILE A O 1
ATOM 794 N N . LEU A 1 98 ? -6.959 8.452 6.837 1.00 95.19 98 LEU A N 1
ATOM 795 C CA . LEU A 1 98 ? -6.952 7.437 7.876 1.00 95.19 98 LEU A CA 1
ATOM 796 C C . LEU A 1 98 ? -7.589 7.989 9.154 1.00 95.19 98 LEU A C 1
ATOM 798 O O . LEU A 1 98 ? -7.215 9.049 9.652 1.00 95.19 98 LEU A O 1
ATOM 802 N N . GLU A 1 99 ? -8.573 7.264 9.667 1.00 95.50 99 GLU A N 1
ATOM 803 C CA . GLU A 1 99 ? -9.233 7.566 10.936 1.00 95.50 99 GLU A CA 1
ATOM 804 C C . GLU A 1 99 ? -8.617 6.747 12.082 1.00 95.50 99 GLU A C 1
ATOM 806 O O . GLU A 1 99 ? -7.991 5.712 11.857 1.00 95.50 99 GLU A O 1
ATOM 811 N N . GLU A 1 100 ? -8.815 7.212 13.318 1.00 94.69 100 GLU A N 1
ATOM 812 C CA . GLU A 1 100 ? -8.269 6.580 14.527 1.00 94.69 100 GLU A CA 1
ATOM 813 C C . GLU A 1 100 ? -8.856 5.183 14.766 1.00 94.69 100 GLU A C 1
ATOM 815 O O . GLU A 1 100 ? -8.116 4.236 15.020 1.00 94.69 100 GLU A O 1
ATOM 820 N N . ASP A 1 101 ? -10.184 5.053 14.682 1.00 96.12 101 ASP A N 1
ATOM 821 C CA . ASP A 1 101 ? -10.907 3.814 14.970 1.00 96.12 101 ASP A CA 1
ATOM 822 C C . ASP A 1 101 ? -11.185 3.032 13.682 1.00 96.12 101 ASP A C 1
ATOM 824 O O . ASP A 1 101 ? -11.840 3.511 12.751 1.00 96.12 101 ASP A O 1
ATOM 828 N N . LEU A 1 102 ? -10.715 1.788 13.642 1.00 95.81 102 LEU A N 1
ATOM 829 C CA . LEU A 1 102 ? -10.646 0.985 12.428 1.00 95.81 102 LEU A CA 1
ATOM 830 C C . LEU A 1 102 ? -11.261 -0.405 12.630 1.00 95.81 102 LEU A C 1
ATOM 832 O O . LEU A 1 102 ? -11.312 -0.953 13.732 1.00 95.81 102 LEU A O 1
ATOM 836 N N . VAL A 1 103 ? -11.704 -1.008 11.531 1.00 94.69 103 VAL A N 1
ATOM 837 C CA . VAL A 1 103 ? -12.155 -2.398 11.450 1.00 94.69 103 VAL A CA 1
ATOM 838 C C . VAL A 1 103 ? -11.256 -3.142 10.471 1.00 94.69 103 VAL A C 1
ATOM 840 O O . VAL A 1 103 ? -11.209 -2.829 9.279 1.00 94.69 103 VAL A O 1
ATOM 843 N N . LEU A 1 104 ? -10.550 -4.149 10.985 1.00 92.19 104 LEU A N 1
ATOM 844 C CA . LEU A 1 104 ? -9.800 -5.117 10.193 1.00 92.19 104 LEU A CA 1
ATOM 845 C C . LEU A 1 104 ? -10.685 -6.302 9.851 1.00 92.19 104 LEU A C 1
ATOM 847 O O . LEU A 1 104 ? -11.268 -6.910 10.748 1.00 92.19 104 LEU A O 1
ATOM 851 N N . SER A 1 105 ? -10.719 -6.672 8.575 1.00 91.75 105 SER A N 1
ATOM 852 C CA . SER A 1 105 ? -11.453 -7.840 8.092 1.00 91.75 105 SER A CA 1
ATOM 853 C C . SER A 1 105 ? -10.531 -8.799 7.343 1.00 91.75 105 SER A C 1
ATOM 855 O O . SER A 1 105 ? -9.789 -8.394 6.448 1.00 91.75 105 SER A O 1
ATOM 857 N N . PHE A 1 106 ? -10.611 -10.087 7.684 1.00 87.00 106 PHE A N 1
ATOM 858 C CA . PHE A 1 106 ? -9.811 -11.159 7.081 1.00 87.00 106 PHE A CA 1
ATOM 859 C C . PHE A 1 106 ? -10.688 -12.086 6.230 1.00 87.00 106 PHE A C 1
ATOM 861 O O . PHE A 1 106 ? -11.751 -12.536 6.683 1.00 87.00 106 PHE A O 1
ATOM 868 N N . GLU A 1 107 ? -10.232 -12.418 5.018 1.00 78.56 107 GLU A N 1
ATOM 869 C CA . GLU A 1 107 ? -10.934 -13.332 4.105 1.00 78.56 107 GLU A CA 1
ATOM 870 C C . GLU A 1 107 ? -10.722 -14.808 4.508 1.00 78.56 107 GLU A C 1
ATOM 872 O O . GLU A 1 107 ? -11.654 -15.484 4.950 1.00 78.56 107 GLU A O 1
ATOM 877 N N . ARG A 1 108 ? -9.472 -15.272 4.446 1.00 72.56 108 ARG A N 1
ATOM 878 C CA . ARG A 1 108 ? -8.884 -16.451 5.111 1.00 72.56 108 ARG A CA 1
ATOM 879 C C . ARG A 1 108 ? -7.543 -15.955 5.667 1.00 72.56 108 ARG A C 1
ATOM 881 O O . ARG A 1 108 ? -7.018 -15.002 5.110 1.00 72.56 108 ARG A O 1
ATOM 888 N N . GLU A 1 109 ? -7.015 -16.466 6.774 1.00 62.97 109 GLU A N 1
ATOM 889 C CA . GLU A 1 109 ? -5.762 -15.926 7.343 1.00 62.97 109 GLU A CA 1
ATOM 890 C C . GLU A 1 109 ? -4.610 -16.071 6.323 1.00 62.97 109 GLU A C 1
ATOM 892 O O . GLU A 1 109 ? -4.057 -17.154 6.157 1.00 62.97 109 GLU A O 1
ATOM 897 N N . VAL A 1 110 ? -4.302 -14.999 5.582 1.00 73.81 110 VAL A N 1
ATOM 898 C CA . VAL A 1 110 ? -3.270 -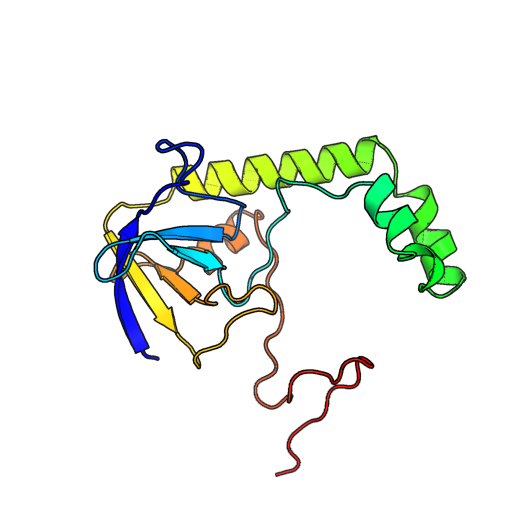14.970 4.541 1.00 73.81 110 VAL A CA 1
ATOM 899 C C . VAL A 1 110 ? -2.230 -13.950 4.973 1.00 73.81 110 VA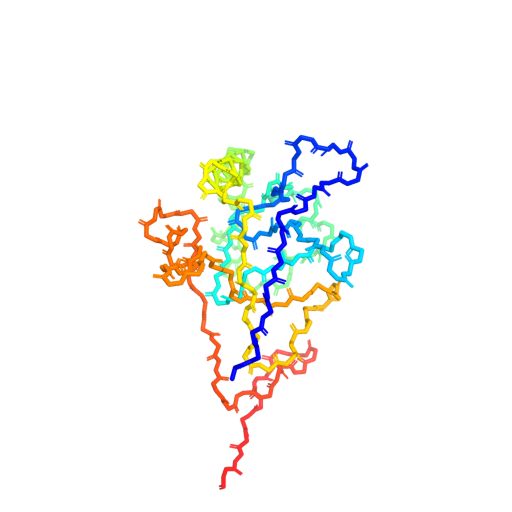L A C 1
ATOM 901 O O . VAL A 1 110 ? -2.461 -12.744 4.929 1.00 73.81 110 VAL A O 1
ATOM 904 N N . PHE A 1 111 ? -1.091 -14.447 5.433 1.00 81.38 111 PHE A N 1
ATOM 905 C CA . PHE A 1 111 ? 0.115 -13.642 5.546 1.00 81.38 111 PHE A CA 1
ATOM 906 C C . PHE A 1 111 ? 0.787 -13.587 4.176 1.00 81.38 111 PHE A C 1
ATOM 908 O O . PHE A 1 111 ? 0.741 -14.561 3.417 1.00 81.38 111 PHE A O 1
ATOM 915 N N . ASP A 1 112 ? 1.418 -12.466 3.844 1.00 78.50 112 ASP A N 1
ATOM 916 C CA . ASP A 1 112 ? 2.302 -12.438 2.684 1.00 78.50 112 ASP A CA 1
ATOM 917 C C . ASP A 1 112 ? 3.641 -13.144 2.978 1.00 78.50 112 ASP A C 1
ATOM 919 O O . ASP A 1 112 ? 3.925 -13.583 4.093 1.00 78.50 112 ASP A O 1
ATOM 923 N N . ARG A 1 113 ? 4.509 -13.247 1.964 1.00 76.62 113 ARG A N 1
ATOM 924 C CA . ARG A 1 113 ? 5.845 -13.864 2.100 1.00 76.62 113 ARG A CA 1
ATOM 925 C C . ARG A 1 113 ? 6.778 -13.163 3.100 1.00 76.62 113 ARG A C 1
ATOM 927 O O . ARG A 1 113 ? 7.874 -13.657 3.343 1.00 76.62 113 ARG A O 1
ATOM 934 N N . TYR A 1 114 ? 6.406 -11.972 3.560 1.00 79.38 114 TYR A N 1
ATOM 935 C CA . TYR A 1 114 ? 7.131 -11.171 4.539 1.00 79.38 114 TYR A CA 1
ATOM 936 C C . TYR A 1 114 ? 6.455 -11.210 5.911 1.00 79.38 114 TYR A C 1
ATOM 938 O O . TYR A 1 114 ? 6.782 -10.383 6.756 1.00 79.38 114 TYR A O 1
ATOM 946 N N . GLU A 1 115 ? 5.529 -12.150 6.113 1.00 84.50 115 GLU A N 1
ATOM 947 C CA . GLU A 1 115 ? 4.799 -12.354 7.362 1.00 84.50 115 GLU A CA 1
ATOM 948 C C . GLU A 1 115 ? 3.913 -11.158 7.751 1.00 84.50 115 GLU A C 1
ATOM 950 O O . GLU A 1 115 ? 3.536 -11.020 8.910 1.00 84.50 115 GLU A O 1
ATOM 955 N N . ARG A 1 116 ? 3.515 -10.314 6.784 1.00 87.31 116 ARG A N 1
ATOM 956 C CA . ARG A 1 116 ? 2.544 -9.232 7.023 1.00 87.31 116 ARG A CA 1
ATOM 957 C C . ARG A 1 116 ? 1.115 -9.758 6.888 1.00 87.31 116 ARG A C 1
ATOM 959 O O . ARG A 1 116 ? 0.828 -10.425 5.887 1.00 87.31 116 ARG A O 1
ATOM 966 N N . PRO A 1 117 ? 0.194 -9.436 7.813 1.00 90.12 117 PRO A N 1
ATOM 967 C CA . PRO A 1 117 ? -1.211 -9.790 7.655 1.00 90.12 117 PRO A CA 1
ATOM 968 C C . PRO A 1 117 ? -1.835 -9.073 6.448 1.00 90.12 117 PRO A C 1
ATOM 970 O O . PRO A 1 117 ? -1.715 -7.850 6.319 1.00 90.12 117 PRO A O 1
ATOM 973 N N . LEU A 1 118 ? -2.529 -9.821 5.584 1.00 91.56 118 LEU A N 1
ATOM 974 C CA . LEU A 1 118 ? -3.331 -9.257 4.498 1.00 91.56 118 LEU A CA 1
ATOM 975 C C . LEU A 1 118 ? -4.771 -9.022 4.956 1.00 91.56 118 LEU A C 1
ATOM 977 O O . LEU A 1 118 ? -5.446 -9.944 5.420 1.00 91.56 118 LEU A O 1
ATOM 981 N N . VAL A 1 119 ? -5.243 -7.784 4.815 1.00 92.88 119 VAL A N 1
ATOM 982 C CA . VAL A 1 119 ? -6.504 -7.334 5.421 1.00 92.88 119 VAL A CA 1
ATOM 983 C C . VAL A 1 119 ? -7.313 -6.437 4.493 1.00 92.88 119 VAL A C 1
ATOM 985 O O . VAL A 1 119 ? -6.771 -5.713 3.659 1.00 92.88 119 VAL A O 1
ATOM 988 N N . TYR A 1 120 ? -8.626 -6.419 4.684 1.00 93.88 120 TYR A N 1
ATOM 989 C CA . TYR A 1 120 ? -9.431 -5.259 4.319 1.00 93.88 120 TYR A CA 1
ATOM 990 C C . TYR A 1 120 ? -9.501 -4.329 5.525 1.00 93.88 120 TYR A C 1
ATOM 992 O O . TYR A 1 120 ? -9.810 -4.777 6.631 1.00 93.88 120 TYR A O 1
ATOM 1000 N N . LEU A 1 121 ? -9.208 -3.049 5.311 1.00 94.94 121 LEU A N 1
ATOM 1001 C CA . LEU A 1 121 ? -9.259 -2.027 6.352 1.00 94.94 121 LEU A CA 1
ATOM 1002 C C . LEU A 1 121 ? -10.406 -1.068 6.048 1.00 94.94 121 LEU A C 1
ATOM 1004 O O . LEU A 1 121 ? -10.544 -0.614 4.911 1.00 94.94 121 LEU A O 1
ATOM 1008 N N . ALA A 1 122 ? -11.208 -0.737 7.050 1.00 95.69 122 ALA A N 1
ATOM 1009 C CA . ALA A 1 122 ? -12.299 0.222 6.923 1.00 95.69 122 ALA A CA 1
ATOM 1010 C C . ALA A 1 122 ? -12.515 0.980 8.232 1.00 95.69 122 ALA A C 1
ATOM 1012 O O . ALA A 1 122 ? -12.027 0.578 9.285 1.00 95.69 122 ALA A O 1
ATOM 1013 N N . VAL A 1 123 ? -13.304 2.044 8.164 1.00 93.94 123 VAL A N 1
ATOM 1014 C CA . VAL A 1 123 ? -14.013 2.568 9.335 1.00 93.94 123 VAL A CA 1
ATOM 1015 C C . VAL A 1 123 ? -15.338 1.832 9.422 1.00 93.94 123 VAL A C 1
ATOM 1017 O O . VAL A 1 123 ? -15.892 1.411 8.402 1.00 93.94 123 VAL A O 1
ATOM 1020 N N . LYS A 1 124 ? -15.846 1.640 10.637 1.00 88.50 124 LYS A N 1
ATOM 1021 C CA . LYS A 1 124 ? -17.106 0.931 10.840 1.00 88.50 124 LYS A CA 1
ATOM 1022 C C . LYS A 1 124 ? -18.221 1.547 9.982 1.00 88.50 124 LYS A C 1
ATOM 1024 O O . LYS A 1 124 ? -18.405 2.761 9.982 1.00 88.50 124 LYS A O 1
ATOM 1029 N N . ASP A 1 125 ? -18.954 0.687 9.277 1.00 85.62 125 ASP A N 1
ATOM 1030 C CA . ASP A 1 125 ? -20.073 1.051 8.399 1.00 85.62 125 ASP A CA 1
ATOM 1031 C C . ASP A 1 125 ? -19.693 1.973 7.211 1.00 85.62 125 ASP A C 1
ATOM 1033 O O . ASP A 1 125 ? -20.571 2.578 6.595 1.00 85.62 125 ASP A O 1
ATOM 1037 N N . GLN A 1 126 ? -18.401 2.066 6.860 1.00 89.38 126 GLN A N 1
ATOM 1038 C CA . GLN A 1 126 ? -17.896 2.800 5.692 1.00 89.38 126 GLN A CA 1
ATOM 1039 C C . GLN A 1 126 ? -17.245 1.875 4.647 1.00 89.38 126 GLN A C 1
ATOM 1041 O O . GLN A 1 126 ? -16.934 0.711 4.910 1.00 89.38 126 GLN A O 1
ATOM 1046 N N . ASP A 1 127 ? -17.000 2.423 3.452 1.00 91.06 127 ASP A N 1
ATOM 1047 C CA . ASP A 1 127 ? -16.215 1.762 2.410 1.00 91.06 127 ASP A CA 1
ATOM 1048 C C . ASP A 1 127 ? -14.780 1.473 2.877 1.00 91.06 127 ASP A C 1
ATOM 1050 O O . ASP A 1 127 ? -14.158 2.250 3.607 1.00 91.06 127 ASP A O 1
ATOM 1054 N N . THR A 1 128 ? -14.221 0.364 2.387 1.00 94.00 128 THR A N 1
ATOM 1055 C CA . THR A 1 128 ? -12.823 0.007 2.665 1.00 94.00 128 THR A CA 1
ATOM 1056 C C . THR A 1 128 ? -11.853 1.048 2.111 1.00 94.00 128 THR A C 1
ATOM 1058 O O . THR A 1 128 ? -12.045 1.598 1.021 1.00 94.00 128 THR A O 1
ATOM 1061 N N . TYR A 1 129 ? -10.741 1.253 2.813 1.00 96.19 129 TYR A N 1
ATOM 1062 C CA . TYR A 1 129 ? -9.628 2.053 2.308 1.00 96.19 129 TYR A CA 1
ATOM 1063 C C . TYR A 1 129 ? -9.078 1.494 0.997 1.00 96.19 129 TYR A C 1
ATOM 1065 O O . TYR A 1 129 ? -8.707 2.268 0.119 1.00 96.19 129 TYR A O 1
ATOM 1073 N N . ASN A 1 130 ? -9.127 0.171 0.812 1.00 93.50 130 ASN A N 1
ATOM 1074 C CA . ASN A 1 130 ? -8.783 -0.505 -0.437 1.00 93.50 130 ASN A CA 1
ATOM 1075 C C . ASN A 1 130 ? -9.557 0.108 -1.622 1.00 93.50 130 ASN A C 1
ATOM 1077 O O . ASN A 1 130 ? -8.958 0.506 -2.621 1.00 93.50 130 ASN A O 1
ATOM 1081 N N . LEU A 1 131 ? -10.883 0.244 -1.496 1.00 94.50 131 LEU A N 1
ATOM 1082 C CA . LEU A 1 131 ? -11.729 0.843 -2.531 1.00 94.50 131 LEU A CA 1
ATOM 1083 C C . LEU A 1 131 ? -11.421 2.333 -2.729 1.00 94.50 131 LEU A C 1
ATOM 1085 O O . LEU A 1 131 ? -11.299 2.784 -3.868 1.00 94.50 131 LEU A O 1
ATOM 1089 N N . ARG A 1 132 ? -11.259 3.087 -1.636 1.00 95.94 132 ARG A N 1
ATOM 1090 C CA . ARG A 1 132 ? -10.970 4.531 -1.684 1.00 95.94 132 ARG A CA 1
ATOM 1091 C C . ARG A 1 132 ? -9.647 4.825 -2.401 1.00 95.94 132 ARG A C 1
ATOM 1093 O O . ARG A 1 132 ? -9.582 5.750 -3.208 1.00 95.94 132 ARG A O 1
ATOM 1100 N N . LEU A 1 133 ? -8.616 4.013 -2.165 1.00 96.38 133 LEU A N 1
ATOM 1101 C CA . LEU A 1 133 ? -7.310 4.123 -2.823 1.00 96.38 133 LEU A CA 1
ATOM 1102 C C . LEU A 1 133 ? -7.382 3.822 -4.322 1.00 96.38 133 LEU A C 1
ATOM 1104 O O . LEU A 1 133 ? -6.779 4.539 -5.122 1.00 96.38 133 LEU A O 1
ATOM 1108 N N . VAL A 1 134 ? -8.159 2.809 -4.716 1.00 95.81 134 VAL A N 1
ATOM 1109 C CA . VAL A 1 134 ? -8.396 2.492 -6.133 1.00 95.81 134 VAL A CA 1
ATOM 1110 C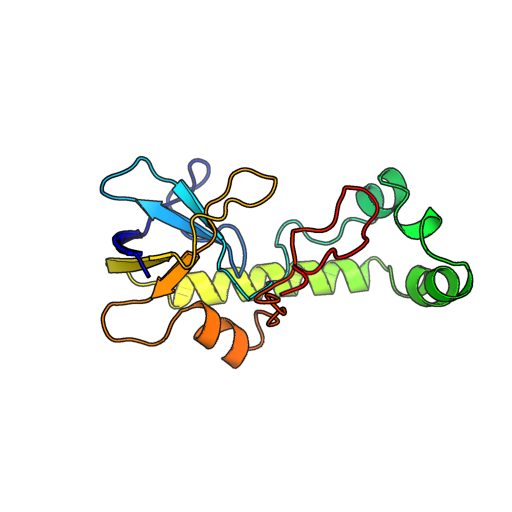 C . VAL A 1 134 ? -9.166 3.617 -6.824 1.00 95.81 134 VAL A C 1
ATOM 1112 O O . VAL A 1 134 ? -8.780 4.047 -7.909 1.00 95.81 134 VAL A O 1
ATOM 1115 N N . GLN A 1 135 ? -10.221 4.142 -6.195 1.00 96.06 135 GLN A N 1
ATOM 1116 C CA . GLN A 1 135 ? -11.012 5.253 -6.738 1.00 96.06 135 GLN A CA 1
ATOM 1117 C C . GLN A 1 135 ? -10.184 6.531 -6.922 1.00 96.06 135 GLN A C 1
ATOM 1119 O O . GLN A 1 135 ? -10.391 7.260 -7.891 1.00 96.06 135 GLN A O 1
ATOM 1124 N N . ALA A 1 136 ? -9.239 6.788 -6.017 1.00 95.38 136 ALA A N 1
ATOM 1125 C CA . ALA A 1 136 ? -8.330 7.925 -6.099 1.00 95.38 136 ALA A CA 1
ATOM 1126 C C . ALA A 1 136 ? -7.162 7.717 -7.085 1.00 95.38 136 ALA A C 1
ATOM 1128 O O . ALA A 1 136 ? -6.428 8.661 -7.365 1.00 95.38 136 ALA A O 1
ATOM 1129 N N . GLY A 1 137 ? -6.988 6.508 -7.635 1.00 95.44 137 GLY A N 1
ATOM 1130 C CA . GLY A 1 137 ? -5.899 6.182 -8.561 1.00 95.44 137 GLY A CA 1
ATOM 1131 C C . GLY A 1 137 ? -4.542 5.944 -7.889 1.00 95.44 137 GLY A C 1
ATOM 1132 O O . GLY A 1 137 ? -3.520 5.951 -8.572 1.00 95.44 137 GLY A O 1
ATOM 1133 N N . TYR A 1 138 ? -4.525 5.720 -6.572 1.00 95.88 138 TYR A N 1
ATOM 1134 C CA . TYR A 1 138 ? -3.308 5.497 -5.782 1.00 95.88 138 TYR A CA 1
ATOM 1135 C C . TYR A 1 138 ? -2.975 4.020 -5.547 1.00 95.88 138 TYR A C 1
ATOM 1137 O O . TYR A 1 138 ? -1.874 3.706 -5.094 1.00 95.88 138 TYR A O 1
ATOM 1145 N N . ALA A 1 139 ? -3.885 3.113 -5.906 1.00 95.69 139 ALA A N 1
ATOM 1146 C CA . ALA A 1 139 ? -3.639 1.677 -5.918 1.00 95.69 139 ALA A CA 1
ATOM 1147 C C . ALA A 1 139 ? -4.292 1.006 -7.133 1.00 95.69 139 ALA A C 1
ATOM 1149 O O . ALA A 1 139 ? -5.321 1.458 -7.642 1.00 95.69 139 ALA A O 1
ATOM 1150 N N . LEU A 1 140 ? -3.693 -0.092 -7.589 1.00 93.94 140 LEU A N 1
ATOM 1151 C CA . LEU A 1 140 ? -4.220 -0.933 -8.658 1.00 93.94 140 LEU A CA 1
ATOM 1152 C C . LEU A 1 140 ? -4.860 -2.189 -8.057 1.00 93.94 140 LEU A C 1
ATOM 1154 O O . LEU A 1 140 ? -4.233 -2.839 -7.222 1.00 93.94 140 LEU A O 1
ATOM 1158 N N . PRO A 1 141 ? -6.075 -2.579 -8.474 1.00 92.94 141 PRO A N 1
ATOM 1159 C CA . PRO A 1 141 ? -6.649 -3.843 -8.039 1.00 92.94 141 PRO A CA 1
ATOM 1160 C C . PRO A 1 141 ? -5.900 -5.021 -8.678 1.00 92.94 141 PRO A C 1
ATOM 1162 O O . PRO A 1 141 ? -5.577 -4.984 -9.869 1.00 92.94 141 PRO A O 1
ATOM 1165 N N . TYR A 1 142 ? -5.678 -6.090 -7.913 1.00 87.06 142 TYR A N 1
ATOM 1166 C CA . TYR A 1 142 ? -5.194 -7.368 -8.441 1.00 87.06 142 TYR A CA 1
ATOM 1167 C C . TYR A 1 142 ? -6.207 -8.489 -8.224 1.00 87.06 142 TYR A C 1
ATOM 1169 O O . TYR A 1 142 ? -7.083 -8.428 -7.363 1.00 87.06 142 TYR A O 1
ATOM 1177 N N . PHE A 1 143 ? -6.084 -9.539 -9.033 1.00 79.88 143 PHE A N 1
ATOM 1178 C CA . PHE A 1 143 ? -6.995 -10.674 -8.987 1.00 79.88 143 PHE A CA 1
ATOM 1179 C C . PHE A 1 143 ? -6.575 -11.676 -7.914 1.00 79.88 143 PHE A C 1
ATOM 1181 O O . PHE A 1 143 ? -5.457 -12.189 -7.936 1.00 79.88 143 PHE A O 1
ATOM 1188 N N . ILE A 1 144 ? -7.507 -11.993 -7.017 1.00 75.50 144 ILE A N 1
ATOM 1189 C CA . ILE A 1 144 ? -7.420 -13.137 -6.110 1.00 75.50 144 ILE A CA 1
ATOM 1190 C C . ILE A 1 144 ? -8.264 -14.244 -6.735 1.00 75.50 144 ILE A C 1
ATOM 1192 O O . ILE A 1 144 ? -9.483 -14.123 -6.855 1.00 75.50 144 ILE A O 1
ATOM 1196 N N . TYR A 1 145 ? -7.611 -15.303 -7.209 1.00 70.25 145 TYR A N 1
ATOM 1197 C CA . TYR A 1 145 ? -8.306 -16.409 -7.858 1.00 70.25 145 TYR A CA 1
ATOM 1198 C C . TYR A 1 145 ? -8.903 -17.346 -6.796 1.00 70.25 145 TYR A C 1
ATOM 1200 O O . TYR A 1 145 ? -8.145 -17.908 -6.007 1.00 70.25 145 TYR A O 1
ATOM 1208 N N . PRO A 1 146 ? -10.230 -17.577 -6.785 1.00 62.75 146 PRO A N 1
ATOM 1209 C CA . PRO A 1 146 ? -10.914 -18.262 -5.682 1.00 62.75 146 PRO A CA 1
ATOM 1210 C C . PRO A 1 146 ? -10.511 -19.734 -5.486 1.00 62.75 146 PRO A C 1
ATOM 1212 O O . PRO A 1 146 ? -10.682 -20.259 -4.391 1.00 62.75 146 PRO A O 1
ATOM 1215 N N . ASN A 1 147 ? -9.961 -20.385 -6.520 1.00 60.56 147 ASN A N 1
ATOM 1216 C CA . ASN A 1 147 ? -9.595 -21.811 -6.525 1.00 60.56 147 ASN A CA 1
ATOM 1217 C C . ASN A 1 147 ? -8.151 -22.059 -6.995 1.00 60.56 147 ASN A C 1
ATOM 1219 O O . ASN A 1 147 ? -7.835 -23.155 -7.457 1.00 60.56 147 ASN A O 1
ATOM 1223 N N . ALA A 1 148 ? -7.296 -21.035 -6.972 1.00 55.19 148 ALA A N 1
ATOM 1224 C CA . ALA A 1 148 ? -5.885 -21.221 -7.275 1.00 55.19 148 ALA A CA 1
ATOM 1225 C C . ALA A 1 148 ? -5.134 -21.529 -5.979 1.00 55.19 148 ALA A C 1
ATOM 1227 O O . ALA A 1 148 ? -5.095 -20.706 -5.063 1.00 55.19 148 ALA A O 1
ATOM 1228 N N . VAL A 1 149 ? -4.511 -22.701 -5.914 1.00 54.09 149 VAL A N 1
ATOM 1229 C CA . VAL A 1 149 ? -3.449 -22.956 -4.948 1.00 54.09 149 VAL A CA 1
ATOM 1230 C C . VAL A 1 149 ? -2.277 -22.065 -5.364 1.00 54.09 149 VAL A C 1
ATOM 1232 O O . VAL A 1 149 ? -1.956 -21.976 -6.553 1.00 54.09 149 VAL A O 1
ATOM 1235 N N . SER A 1 150 ? -1.700 -21.336 -4.401 1.00 47.31 150 SER A N 1
ATOM 1236 C CA . SER A 1 150 ? -0.569 -20.426 -4.631 1.00 47.31 150 SER A CA 1
ATOM 1237 C C . SER A 1 150 ? 0.451 -21.085 -5.563 1.00 47.31 150 SER A C 1
ATOM 1239 O O . SER A 1 150 ? 0.771 -22.256 -5.332 1.00 47.31 150 SER A O 1
ATOM 1241 N N . PRO A 1 151 ? 0.961 -20.382 -6.594 1.00 44.53 151 PRO A N 1
ATOM 1242 C CA . PRO A 1 151 ? 1.929 -20.976 -7.497 1.00 44.53 151 PRO A CA 1
ATOM 1243 C C . PRO A 1 151 ? 3.092 -21.543 -6.684 1.00 44.53 151 PRO A C 1
ATOM 1245 O O . PRO A 1 151 ? 3.581 -20.904 -5.745 1.00 44.53 151 PRO A O 1
ATOM 1248 N N . THR A 1 152 ? 3.523 -22.752 -7.038 1.00 48.03 152 THR A N 1
ATOM 1249 C CA . THR A 1 152 ? 4.813 -23.281 -6.585 1.00 48.03 152 THR A CA 1
ATOM 1250 C C . THR A 1 152 ? 5.919 -22.290 -6.966 1.00 48.03 152 THR A C 1
ATOM 1252 O O . THR A 1 152 ? 5.701 -21.436 -7.826 1.00 48.03 152 THR A O 1
ATOM 1255 N N . GLU A 1 153 ? 7.118 -22.389 -6.379 1.00 41.84 153 GLU A N 1
ATOM 1256 C CA . GLU A 1 153 ? 8.254 -21.480 -6.664 1.00 41.84 153 GLU A CA 1
ATOM 1257 C C . GLU A 1 153 ? 8.543 -21.270 -8.172 1.00 41.84 153 GLU A C 1
ATOM 1259 O O . GLU A 1 153 ? 9.157 -20.274 -8.555 1.00 41.84 153 GLU A O 1
ATOM 1264 N N . GLU A 1 154 ? 8.050 -22.167 -9.032 1.00 46.25 154 GLU A N 1
ATOM 1265 C CA . GLU A 1 154 ? 8.161 -22.145 -10.494 1.00 46.25 154 GLU A CA 1
ATOM 1266 C C . GLU A 1 154 ? 7.031 -21.409 -11.255 1.00 46.25 154 GLU A C 1
ATOM 1268 O O . GLU A 1 154 ? 7.094 -21.301 -12.477 1.00 46.25 154 GLU A O 1
ATOM 1273 N N . GLY A 1 155 ? 6.028 -20.835 -10.580 1.00 42.75 155 GLY A N 1
ATOM 1274 C CA . GLY A 1 155 ? 5.056 -19.920 -11.203 1.00 42.75 155 GLY A CA 1
ATOM 1275 C C . GLY A 1 155 ? 3.855 -20.563 -11.911 1.00 42.75 155 GLY A C 1
ATOM 1276 O O . GLY A 1 155 ? 3.055 -19.838 -12.503 1.00 42.75 155 GLY A O 1
ATOM 1277 N N . GLU A 1 156 ? 3.684 -21.884 -11.846 1.00 44.97 156 GLU A N 1
ATOM 1278 C CA . GLU A 1 156 ? 2.481 -22.549 -12.360 1.00 44.97 156 GLU A CA 1
ATOM 1279 C C . GLU A 1 156 ? 1.337 -22.487 -11.339 1.00 44.97 156 GLU A C 1
ATOM 1281 O O . GLU A 1 156 ? 1.475 -22.916 -10.192 1.00 44.97 156 GLU A O 1
ATOM 1286 N N . PHE A 1 157 ? 0.188 -21.952 -11.759 1.00 46.69 157 PHE A N 1
ATOM 1287 C CA . PHE A 1 157 ? -1.040 -22.017 -10.971 1.00 46.69 157 PHE A CA 1
ATOM 1288 C C . PHE A 1 157 ? -1.582 -23.445 -11.006 1.00 46.69 157 PHE A C 1
ATOM 1290 O O . PHE A 1 157 ? -1.917 -23.962 -12.073 1.00 46.69 157 PHE A O 1
ATOM 1297 N N . THR A 1 158 ? -1.708 -24.067 -9.838 1.00 49.59 158 THR A N 1
ATOM 1298 C CA . THR A 1 158 ? -2.457 -25.315 -9.693 1.00 49.59 158 THR A CA 1
ATOM 1299 C C . THR A 1 158 ? -3.867 -24.970 -9.237 1.00 49.59 158 THR A C 1
ATOM 1301 O O . THR A 1 158 ? -4.068 -24.215 -8.287 1.00 49.59 158 THR A O 1
ATOM 1304 N N . TYR A 1 159 ? -4.860 -25.464 -9.968 1.00 54.50 159 TYR A N 1
ATOM 1305 C CA . TYR A 1 159 ? -6.266 -25.276 -9.630 1.00 54.50 159 TYR A CA 1
ATOM 1306 C C . TYR A 1 159 ? -6.785 -26.551 -8.977 1.00 54.50 159 TYR A C 1
ATOM 1308 O O . TYR A 1 159 ? -6.472 -27.646 -9.452 1.00 54.50 159 TYR A O 1
ATOM 1316 N N . ASP A 1 160 ? -7.597 -26.415 -7.929 1.00 48.28 160 ASP A N 1
ATOM 1317 C CA . ASP A 1 160 ? -8.336 -27.558 -7.395 1.00 48.28 160 ASP A CA 1
ATOM 1318 C C . ASP A 1 160 ? -9.283 -28.083 -8.481 1.00 48.28 160 ASP A C 1
ATOM 1320 O O . ASP A 1 160 ? -10.175 -27.376 -8.963 1.00 48.28 160 ASP A O 1
ATOM 1324 N N . VAL A 1 161 ? -9.062 -29.329 -8.899 1.00 49.66 161 VAL A N 1
ATOM 1325 C CA . VAL A 1 161 ? -9.978 -30.041 -9.789 1.00 49.66 161 VAL A CA 1
ATOM 1326 C C . VAL A 1 161 ? -11.117 -30.553 -8.911 1.00 49.66 161 VAL A C 1
ATOM 1328 O O . VAL A 1 161 ? -10.900 -31.444 -8.091 1.00 49.66 161 VAL A O 1
ATOM 1331 N N . LEU A 1 162 ? -12.294 -29.935 -9.037 1.00 44.50 162 LEU A N 1
ATOM 1332 C CA . LEU A 1 162 ? -13.535 -30.400 -8.403 1.00 44.50 162 LEU A CA 1
ATOM 1333 C C . LEU A 1 162 ? -13.906 -31.818 -8.854 1.00 44.50 162 LEU A C 1
ATOM 1335 O O . LEU A 1 162 ? -13.778 -32.101 -10.069 1.00 44.50 162 LEU A O 1
#

Foldseek 3Di:
DDKDKWFQAADPVDRLAQAQWLFWGWIHDPDPTAIAGEPQKAFQHLVFDDPVCCVVVCVLVPDDPVVSVVCVVVPDPVNRVVSNVLGVVSRVVLVVPDDGMKMWDDPDADAPPVRHTHTFIDHPPDDTSRVVSVVVVRIDGDDDDPFWDPDDVVPDTDGPDD

Radius of gyration: 17.68 Å; chains: 1; bounding box: 42×42×48 Å

Secondary structure (DSSP, 8-state):
-EEEEEEE---SS-TT--EEETTEEEEESSSSSEEEEETTEEEPPTT---HHHHHHTTHHHHS-HHHHHHHGGG--HHHHHHHHHHHHHHHHHHHHH--SEEEEEESS--B-TTSPBEEEEE-TTS-BHHHHHHHTTSEEE----TTEE---TT-PPEEP--

pLDDT: mean 84.81, std 14.25, range [41.84, 97.44]